Protein AF-A0A2V8HFI5-F1 (afdb_monomer_lite)

pLDDT: mean 82.13, std 11.57, range [43.06, 98.62]

Radius of gyration: 44.33 Å; chains: 1; bounding box: 86×42×110 Å

Foldseek 3Di:
DPPPDDDDDPVCVVVVVVVVVVVVVVVVVVVVVVVVVVVVVVVVVCCCPDPVVVVVVVVVVVVVVVVVVVVVVVVVVVVVVVVVVVVVVVVVVVVVLVVVVVVCVVPVPDDDDPVNDDDPPCPDPDD

Secondary structure (DSSP, 8-state):
-BTTB----HHHHHHHHHHHHHHHHHHHHHHHHHHHHHHHHHHHHHHHTSHHHHHHHHHHHHHHHHHHHHHHHHHHHHHHHHHHHHHHHHHHHHHHHHHHHHHHHH-TTPPP-TTTSPPPP---S--

Structure (mmCIF, N/CA/C/O backbone):
data_AF-A0A2V8HFI5-F1
#
_entry.id   AF-A0A2V8HFI5-F1
#
loop_
_atom_site.group_PDB
_atom_site.id
_atom_site.type_symbol
_atom_site.label_atom_id
_atom_site.label_alt_id
_atom_site.label_comp_id
_atom_site.label_asym_id
_atom_site.label_entity_id
_atom_site.label_seq_id
_atom_site.pdbx_PDB_ins_code
_atom_site.Cartn_x
_atom_site.Cartn_y
_atom_site.Cartn_z
_atom_site.occupancy
_atom_site.B_iso_or_equiv
_atom_site.auth_seq_id
_atom_site.auth_comp_id
_atom_site.auth_asym_id
_atom_site.auth_atom_id
_atom_site.pdbx_PDB_model_num
ATOM 1 N N . MET A 1 1 ? 26.578 19.403 -62.121 1.00 58.62 1 MET A N 1
ATOM 2 C CA . MET A 1 1 ? 26.794 17.997 -61.728 1.00 58.62 1 MET A CA 1
ATOM 3 C C . MET A 1 1 ? 26.357 17.159 -62.907 1.00 58.62 1 MET A C 1
ATOM 5 O O . MET A 1 1 ? 25.230 17.336 -63.351 1.00 58.62 1 MET A O 1
ATOM 9 N N . ILE A 1 2 ? 27.267 16.378 -63.474 1.00 73.44 2 ILE A N 1
ATOM 10 C CA . ILE A 1 2 ? 27.019 15.542 -64.656 1.00 73.44 2 ILE A CA 1
ATOM 11 C C . ILE A 1 2 ? 27.340 14.119 -64.208 1.00 73.44 2 I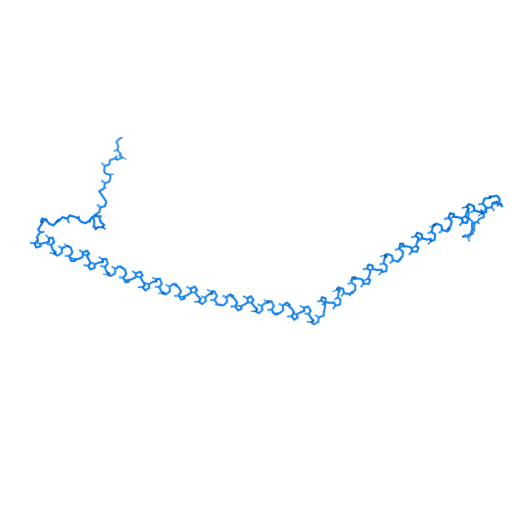LE A C 1
ATOM 13 O O . ILE A 1 2 ? 28.404 13.912 -63.630 1.00 73.44 2 ILE A O 1
ATOM 17 N N . ASP A 1 3 ? 26.396 13.190 -64.347 1.00 72.25 3 ASP A N 1
ATOM 18 C CA . ASP A 1 3 ? 26.557 11.775 -63.967 1.00 72.25 3 ASP A CA 1
ATOM 19 C C . ASP A 1 3 ? 27.108 11.538 -62.548 1.00 72.25 3 ASP A C 1
ATOM 21 O O . ASP A 1 3 ? 27.948 10.676 -62.307 1.00 72.25 3 ASP A O 1
ATOM 25 N N . GLY A 1 4 ? 26.662 12.337 -61.575 1.00 72.69 4 GLY A N 1
ATOM 26 C CA . GLY A 1 4 ? 27.116 12.205 -60.186 1.00 72.69 4 GLY A CA 1
ATOM 27 C C . GLY A 1 4 ? 28.436 12.915 -59.862 1.00 72.69 4 GLY A C 1
ATOM 28 O O . GLY A 1 4 ? 28.816 12.980 -58.695 1.00 72.69 4 GLY A O 1
ATOM 29 N N . VAL A 1 5 ? 29.111 13.504 -60.855 1.00 77.56 5 VAL A N 1
ATOM 30 C CA . VAL A 1 5 ? 30.393 14.202 -60.686 1.00 77.56 5 VAL A CA 1
ATOM 31 C C . VAL A 1 5 ? 30.178 15.714 -60.571 1.00 77.56 5 VAL A C 1
ATOM 33 O O . VAL A 1 5 ? 29.490 16.346 -61.385 1.00 77.56 5 VAL A O 1
ATOM 36 N N . VAL A 1 6 ? 30.774 16.324 -59.543 1.00 75.94 6 VAL A N 1
ATOM 37 C CA . VAL A 1 6 ? 30.776 17.781 -59.359 1.00 75.94 6 VAL A CA 1
ATOM 38 C C . VAL A 1 6 ? 31.906 18.383 -60.189 1.00 75.94 6 VAL A C 1
ATOM 40 O O . VAL A 1 6 ? 33.075 18.282 -59.833 1.00 75.94 6 VAL A O 1
ATOM 43 N N . VAL A 1 7 ? 31.540 19.014 -61.303 1.00 81.38 7 VAL A N 1
ATOM 44 C CA . VAL A 1 7 ? 32.465 19.762 -62.161 1.00 81.38 7 VAL A CA 1
ATOM 45 C C . VAL A 1 7 ? 32.508 21.213 -61.687 1.00 81.38 7 VAL A C 1
ATOM 47 O O . VAL A 1 7 ? 31.462 21.837 -61.510 1.00 81.38 7 VAL A O 1
ATOM 50 N N . THR A 1 8 ? 33.710 21.739 -61.470 1.00 80.19 8 THR A N 1
ATOM 51 C CA . THR A 1 8 ? 33.959 23.119 -61.037 1.00 80.19 8 THR A CA 1
ATOM 52 C C . THR A 1 8 ? 35.206 23.657 -61.724 1.00 80.19 8 THR A C 1
ATOM 54 O O . THR A 1 8 ? 36.107 22.891 -62.055 1.00 80.19 8 THR A O 1
ATOM 57 N N . ASP A 1 9 ? 35.275 24.974 -61.896 1.00 83.88 9 ASP A N 1
ATOM 58 C CA . ASP A 1 9 ? 36.502 25.641 -62.325 1.00 83.88 9 ASP A CA 1
ATOM 59 C C . ASP A 1 9 ? 37.563 25.616 -61.207 1.00 83.88 9 ASP A C 1
ATOM 61 O O . ASP A 1 9 ? 37.229 25.499 -60.018 1.00 83.88 9 ASP A O 1
ATOM 65 N N . PHE A 1 10 ? 38.840 25.733 -61.578 1.00 85.62 10 PHE A N 1
ATOM 66 C CA . PHE A 1 10 ? 39.981 25.576 -60.672 1.00 85.62 10 PHE A CA 1
ATOM 67 C C . PHE A 1 10 ? 39.940 26.571 -59.502 1.00 85.62 10 PHE A C 1
ATOM 69 O O . PHE A 1 10 ? 40.181 26.192 -58.355 1.00 85.62 10 PHE A O 1
ATOM 76 N N . ALA A 1 11 ? 39.536 27.819 -59.760 1.00 88.56 11 ALA A N 1
ATOM 77 C CA . ALA A 1 11 ? 39.388 28.853 -58.731 1.00 88.56 11 ALA A CA 1
ATOM 78 C C . ALA A 1 11 ? 38.355 28.484 -57.644 1.00 88.56 11 ALA A C 1
ATOM 80 O O . ALA A 1 11 ? 38.483 28.866 -56.477 1.00 88.56 11 ALA A O 1
ATOM 81 N N . CYS A 1 12 ? 37.346 27.691 -58.005 1.00 81.94 12 CYS A N 1
ATOM 82 C CA . CYS A 1 12 ? 36.252 27.294 -57.124 1.00 81.94 12 CYS A CA 1
ATOM 83 C C . CYS A 1 12 ? 36.478 25.923 -56.463 1.00 81.94 12 CYS A C 1
ATOM 85 O O . CYS A 1 12 ? 35.789 25.597 -55.495 1.00 81.94 12 CYS A O 1
ATOM 87 N N . ALA A 1 13 ? 37.477 25.149 -56.900 1.00 80.56 13 ALA A N 1
ATOM 88 C CA . ALA A 1 13 ? 37.739 23.794 -56.410 1.00 80.56 13 ALA A CA 1
ATOM 89 C C . ALA A 1 13 ? 37.926 23.718 -54.883 1.00 80.56 13 ALA A C 1
ATOM 91 O O . ALA A 1 13 ? 37.358 22.843 -54.229 1.00 80.56 13 ALA A O 1
ATOM 92 N N . ARG A 1 14 ? 38.657 24.670 -54.284 1.00 82.12 14 ARG A N 1
ATOM 93 C CA . ARG A 1 14 ? 38.867 24.720 -52.824 1.00 82.12 14 ARG A CA 1
ATOM 94 C C . ARG A 1 14 ? 37.570 24.972 -52.055 1.00 82.12 14 ARG A C 1
ATOM 96 O O . ARG A 1 14 ? 37.348 24.359 -51.013 1.00 82.12 14 ARG A O 1
ATOM 103 N N . HIS A 1 15 ? 36.720 25.858 -52.566 1.00 78.56 15 HIS A N 1
ATOM 104 C CA . HIS A 1 15 ? 35.435 26.188 -51.951 1.00 78.56 15 HIS A CA 1
ATOM 105 C C . HIS A 1 15 ? 34.464 25.008 -52.047 1.00 78.56 15 HIS A C 1
ATOM 107 O O . HIS A 1 15 ? 33.825 24.656 -51.057 1.00 78.56 15 HIS A O 1
ATOM 113 N N . VAL A 1 16 ? 34.431 24.332 -53.201 1.00 80.88 16 VAL A N 1
ATOM 114 C CA . VAL A 1 16 ? 33.649 23.105 -53.405 1.00 80.88 16 VAL A CA 1
ATOM 115 C C . VAL A 1 16 ? 34.128 21.984 -52.480 1.00 80.88 16 VAL A C 1
ATOM 117 O O . VAL A 1 16 ? 33.306 21.340 -51.832 1.00 80.88 16 VAL A O 1
ATOM 120 N N . ALA A 1 17 ? 35.441 21.787 -52.336 1.00 77.94 17 ALA A N 1
ATOM 121 C CA . ALA A 1 17 ? 35.998 20.794 -51.416 1.00 77.94 17 ALA A CA 1
ATOM 122 C C . ALA A 1 17 ? 35.664 21.101 -49.944 1.00 77.94 17 ALA A C 1
ATOM 124 O O . ALA A 1 17 ? 35.316 20.194 -49.185 1.00 77.94 17 ALA A O 1
ATOM 125 N N . ALA A 1 18 ? 35.727 22.373 -49.536 1.00 81.69 18 ALA A N 1
ATOM 126 C CA . ALA A 1 18 ? 35.349 22.797 -48.189 1.00 81.69 18 ALA A CA 1
ATOM 127 C C . ALA A 1 18 ? 33.856 22.555 -47.917 1.00 81.69 18 ALA A C 1
ATOM 129 O O . ALA A 1 18 ? 33.502 21.990 -46.881 1.00 81.69 18 ALA A O 1
ATOM 130 N N . LEU A 1 19 ? 32.990 22.909 -48.870 1.00 81.50 19 LEU A N 1
ATOM 131 C CA . LEU A 1 19 ? 31.552 22.673 -48.778 1.00 81.50 19 LEU A CA 1
ATOM 132 C C . LEU A 1 19 ? 31.236 21.171 -48.714 1.00 81.50 19 LEU A C 1
ATOM 134 O O . LEU A 1 19 ? 30.442 20.739 -47.880 1.00 81.50 19 LEU A O 1
ATOM 138 N N . LEU A 1 20 ? 31.890 20.351 -49.540 1.00 79.25 20 LEU A N 1
ATOM 139 C CA . LEU A 1 20 ? 31.729 18.897 -49.520 1.00 79.25 20 LEU A CA 1
ATOM 140 C C . LEU A 1 20 ? 32.161 18.302 -48.173 1.00 79.25 20 LEU A C 1
ATOM 142 O O . LEU A 1 20 ? 31.457 17.459 -47.623 1.00 79.25 20 LEU A O 1
ATOM 146 N N . ARG A 1 21 ? 33.276 18.774 -47.601 1.00 87.44 21 ARG A N 1
ATOM 147 C CA . ARG A 1 21 ? 33.750 18.338 -46.279 1.00 87.44 21 ARG A CA 1
ATOM 148 C C . ARG A 1 21 ? 32.719 18.615 -45.186 1.00 87.44 21 ARG A C 1
ATOM 150 O O . ARG A 1 21 ? 32.473 17.736 -44.364 1.00 87.44 21 ARG A O 1
ATOM 157 N N . VAL A 1 22 ? 32.122 19.808 -45.174 1.00 88.19 22 VAL A N 1
ATOM 158 C CA . VAL A 1 22 ? 31.076 20.163 -44.200 1.00 88.19 22 VAL A CA 1
ATOM 159 C C . VAL A 1 22 ? 29.868 19.237 -44.347 1.00 88.19 22 VAL A C 1
ATOM 161 O O . VAL A 1 22 ? 29.423 18.664 -43.354 1.00 88.19 22 VAL A O 1
ATOM 164 N N . ASN A 1 23 ? 29.401 19.010 -45.577 1.00 76.75 23 ASN A N 1
ATOM 165 C CA . ASN A 1 23 ? 28.268 18.121 -45.845 1.00 76.75 23 ASN A CA 1
ATOM 166 C C . ASN A 1 23 ? 28.543 16.667 -45.422 1.00 76.75 23 ASN A C 1
ATOM 168 O O . ASN A 1 23 ? 27.696 16.032 -44.796 1.00 76.75 23 ASN A O 1
ATOM 172 N N . LEU A 1 24 ? 29.737 16.137 -45.711 1.00 84.62 24 LEU A N 1
ATOM 173 C CA . LEU A 1 24 ? 30.124 14.781 -45.304 1.00 84.62 24 LEU A CA 1
ATOM 174 C C . LEU A 1 24 ? 30.200 14.634 -43.778 1.00 84.62 24 LEU A C 1
ATOM 176 O O . LEU A 1 24 ? 29.767 13.614 -43.243 1.00 84.62 24 LEU A O 1
ATOM 180 N N . LEU A 1 25 ? 30.704 15.650 -43.070 1.00 89.12 25 LEU A N 1
ATOM 181 C CA . LEU A 1 25 ? 30.741 15.656 -41.605 1.00 89.12 25 LEU A CA 1
ATOM 182 C C . LEU A 1 25 ? 29.334 15.703 -40.999 1.00 89.12 25 LEU A C 1
ATOM 184 O O . LEU A 1 25 ? 29.047 14.938 -40.081 1.00 89.12 25 LEU A O 1
ATOM 188 N N . GLN A 1 26 ? 28.446 16.545 -41.529 1.00 86.25 26 GLN A N 1
ATOM 189 C CA . GLN A 1 26 ? 27.054 16.618 -41.079 1.00 86.25 26 GLN A CA 1
ATOM 190 C C . GLN A 1 26 ? 26.308 15.302 -41.323 1.00 86.25 26 GLN A C 1
ATOM 192 O O . GLN A 1 26 ? 25.603 14.819 -40.437 1.00 86.25 26 GLN A O 1
ATOM 197 N N . LEU A 1 27 ? 26.512 14.672 -42.483 1.00 86.50 27 LEU A N 1
ATOM 198 C CA . LEU A 1 27 ? 25.931 13.365 -42.786 1.00 86.50 27 LEU A CA 1
ATOM 199 C C . LEU A 1 27 ? 26.453 12.277 -41.838 1.00 86.50 27 LEU A C 1
ATOM 201 O O . LEU A 1 27 ? 25.673 11.454 -41.360 1.00 86.50 27 LEU A O 1
ATOM 205 N N . ALA A 1 28 ? 27.755 12.276 -41.542 1.00 85.38 28 ALA A N 1
ATOM 206 C CA . ALA A 1 28 ? 28.347 11.344 -40.587 1.00 85.38 28 ALA A CA 1
ATOM 207 C C . ALA A 1 28 ? 27.777 11.540 -39.173 1.00 85.38 28 ALA A C 1
ATOM 209 O O . ALA A 1 28 ? 27.429 10.561 -38.519 1.00 85.38 28 ALA A O 1
ATOM 210 N N . GLN A 1 29 ? 27.613 12.787 -38.721 1.00 86.25 29 GLN A N 1
ATOM 211 C CA . GLN A 1 29 ? 26.987 13.102 -37.433 1.00 86.25 29 GLN A CA 1
ATOM 212 C C . GLN A 1 29 ? 25.526 12.644 -37.376 1.00 86.25 29 GLN A C 1
ATOM 214 O O . GLN A 1 29 ? 25.128 12.010 -36.401 1.00 86.25 29 GLN A O 1
ATOM 219 N N . ALA A 1 30 ? 24.742 12.908 -38.425 1.00 81.19 30 ALA A N 1
ATOM 220 C CA . ALA A 1 30 ? 23.347 12.480 -38.508 1.00 81.19 30 ALA A CA 1
ATOM 221 C C . ALA A 1 30 ? 23.215 10.948 -38.485 1.00 81.19 30 ALA A C 1
ATOM 223 O O . ALA A 1 30 ? 22.392 10.413 -37.742 1.00 81.19 30 ALA A O 1
ATOM 224 N N . ARG A 1 31 ? 24.068 10.237 -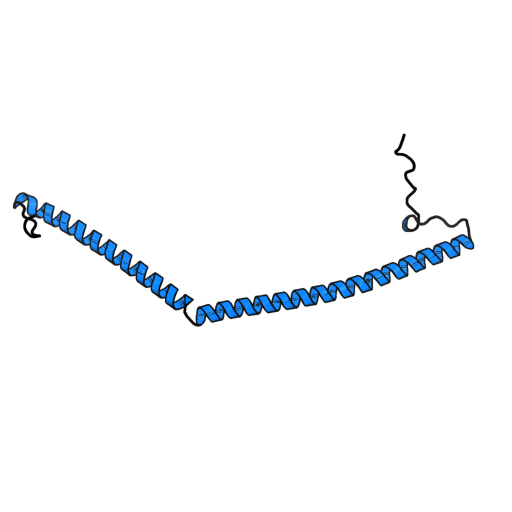39.236 1.00 79.12 31 ARG A N 1
ATOM 225 C CA . ARG A 1 31 ? 24.134 8.766 -39.224 1.00 79.12 31 ARG A CA 1
ATOM 226 C C . ARG A 1 31 ? 24.507 8.222 -37.848 1.00 79.12 31 ARG A C 1
ATOM 228 O O . ARG A 1 31 ? 23.840 7.324 -37.351 1.00 79.12 31 ARG A O 1
ATOM 235 N N . ASN A 1 32 ? 25.526 8.795 -37.211 1.00 77.62 32 ASN A N 1
ATOM 236 C CA . ASN A 1 32 ? 25.971 8.360 -35.891 1.00 77.62 32 ASN A CA 1
ATOM 237 C C . ASN A 1 32 ? 24.893 8.613 -34.816 1.00 77.62 32 ASN A C 1
ATOM 239 O O . ASN A 1 32 ? 24.648 7.779 -33.953 1.00 77.62 32 ASN A O 1
ATOM 243 N N . ALA A 1 33 ? 24.183 9.742 -34.885 1.00 73.69 33 ALA A N 1
ATOM 244 C CA . ALA A 1 33 ? 23.066 10.035 -33.987 1.00 73.69 33 ALA A CA 1
ATOM 245 C C . ALA A 1 33 ? 21.859 9.097 -34.190 1.00 73.69 33 ALA A C 1
ATOM 247 O O . ALA A 1 33 ? 21.149 8.812 -33.226 1.00 73.69 33 ALA A O 1
ATOM 248 N N . ALA A 1 34 ? 21.613 8.626 -35.417 1.00 72.56 34 ALA A N 1
ATOM 249 C CA . ALA A 1 34 ? 20.567 7.644 -35.706 1.00 72.56 34 ALA A CA 1
ATOM 250 C C . ALA A 1 34 ? 20.910 6.258 -35.128 1.00 72.56 34 ALA A C 1
ATOM 252 O O . ALA A 1 34 ? 20.088 5.696 -34.409 1.00 72.56 34 ALA A O 1
ATOM 253 N N . MET A 1 35 ? 22.143 5.779 -35.330 1.00 72.69 35 MET A N 1
ATOM 254 C CA . MET A 1 35 ? 22.629 4.501 -34.781 1.00 72.69 35 MET A CA 1
ATOM 255 C C . MET A 1 35 ? 22.516 4.447 -33.249 1.00 72.69 35 MET A C 1
ATOM 257 O O . MET A 1 35 ? 21.926 3.522 -32.700 1.00 72.69 35 MET A O 1
ATOM 261 N N . HIS A 1 36 ? 22.971 5.489 -32.543 1.00 69.62 36 HIS A N 1
ATOM 262 C CA . HIS A 1 36 ? 22.869 5.539 -31.078 1.00 69.62 36 HIS A CA 1
ATOM 263 C C . HIS A 1 36 ? 21.418 5.521 -30.558 1.00 69.62 36 HIS A C 1
ATOM 265 O O . HIS A 1 36 ? 21.163 5.093 -29.429 1.00 69.62 36 HIS A O 1
ATOM 271 N N . LYS A 1 37 ? 20.449 6.019 -31.343 1.00 69.25 37 LYS A N 1
ATOM 272 C CA . LYS A 1 37 ? 19.024 5.946 -30.980 1.00 69.25 37 LYS A CA 1
ATOM 273 C C . LYS A 1 37 ? 18.486 4.526 -31.130 1.00 69.25 37 LYS A C 1
ATOM 275 O O . LYS A 1 37 ? 17.753 4.085 -30.246 1.00 69.25 37 LYS A O 1
ATOM 280 N N . GLU A 1 38 ? 18.848 3.834 -32.207 1.00 70.25 38 GLU A N 1
ATOM 281 C CA . GLU A 1 38 ? 18.452 2.440 -32.444 1.00 70.25 38 GLU A CA 1
ATOM 282 C C . GLU A 1 38 ? 19.030 1.509 -31.371 1.00 70.25 38 GLU A C 1
ATOM 284 O O . GLU A 1 38 ? 18.270 0.791 -30.723 1.00 70.25 38 GLU A O 1
ATOM 289 N N . GLU A 1 39 ? 20.324 1.619 -31.059 1.00 76.94 39 GLU A N 1
ATOM 290 C CA . GLU A 1 39 ? 20.980 0.815 -30.013 1.00 76.94 39 GLU A CA 1
ATOM 291 C C . GLU A 1 39 ? 20.314 0.979 -28.634 1.00 76.94 39 GLU A C 1
ATOM 293 O O . GLU A 1 39 ? 20.106 0.011 -27.895 1.00 76.94 39 GLU A O 1
ATOM 298 N N . LYS A 1 40 ? 19.927 2.211 -28.274 1.00 73.75 40 LYS A N 1
ATOM 299 C CA . LYS A 1 40 ? 19.244 2.486 -27.001 1.00 73.75 40 LYS A CA 1
ATOM 300 C C . LYS A 1 40 ? 17.837 1.883 -26.961 1.00 73.75 40 LYS A C 1
ATOM 302 O O . LYS A 1 40 ? 17.408 1.412 -25.906 1.00 73.75 40 LYS A O 1
ATOM 307 N N . LEU A 1 41 ? 17.119 1.903 -28.084 1.00 76.94 41 LEU A N 1
ATOM 308 C CA . LEU A 1 41 ? 15.790 1.303 -28.195 1.00 76.94 41 LEU A CA 1
ATOM 309 C C . LEU A 1 41 ? 15.869 -0.225 -28.079 1.00 76.94 41 LEU A C 1
ATOM 311 O O . LEU A 1 41 ? 15.071 -0.828 -27.363 1.00 76.94 41 LEU A O 1
ATOM 315 N N . GLU A 1 42 ? 16.861 -0.844 -28.718 1.00 82.50 42 GLU A N 1
ATOM 316 C CA . GLU A 1 42 ? 17.096 -2.286 -28.630 1.00 82.50 42 GLU A CA 1
ATOM 317 C C . GLU A 1 42 ? 17.422 -2.738 -27.205 1.00 82.50 42 GLU A C 1
ATOM 319 O O . GLU A 1 42 ? 16.906 -3.762 -26.748 1.00 82.50 42 GLU A O 1
ATOM 324 N N . LEU A 1 43 ? 18.233 -1.967 -26.471 1.00 81.00 43 LEU A N 1
ATOM 325 C CA . LEU A 1 43 ? 18.546 -2.255 -25.070 1.00 81.00 43 LEU A CA 1
ATOM 326 C C . LEU A 1 43 ? 17.287 -2.224 -24.192 1.00 81.00 43 LEU A C 1
ATOM 328 O O . LEU A 1 43 ? 17.070 -3.136 -23.391 1.00 81.00 43 LEU A O 1
ATOM 332 N N . LEU A 1 44 ? 16.437 -1.207 -24.367 1.00 75.25 44 LEU A N 1
ATOM 333 C CA . LEU A 1 44 ? 15.159 -1.112 -23.658 1.00 75.25 44 LEU A CA 1
ATOM 334 C C . LEU A 1 44 ? 14.236 -2.275 -24.019 1.00 75.25 44 LEU A C 1
ATOM 336 O O . LEU A 1 44 ? 13.659 -2.891 -23.127 1.00 75.25 44 LEU A O 1
ATOM 340 N N . HIS A 1 45 ? 14.128 -2.614 -25.302 1.00 76.44 45 HIS A N 1
ATOM 341 C CA . HIS A 1 45 ? 13.294 -3.722 -25.754 1.00 76.44 45 HIS A CA 1
ATOM 342 C C . HIS A 1 45 ? 13.760 -5.063 -25.171 1.00 76.44 45 HIS A C 1
ATOM 344 O O . HIS A 1 45 ? 12.937 -5.853 -24.706 1.00 76.44 45 HIS A O 1
ATOM 350 N N . ARG A 1 46 ? 15.079 -5.294 -25.114 1.00 82.75 46 ARG A N 1
ATOM 351 C CA . ARG A 1 46 ? 15.676 -6.488 -24.500 1.00 82.75 46 ARG A CA 1
ATOM 352 C C . ARG A 1 46 ? 15.400 -6.564 -23.000 1.00 82.75 46 ARG A C 1
ATOM 354 O O . ARG A 1 46 ? 15.103 -7.645 -22.506 1.00 82.75 46 ARG A O 1
ATOM 361 N N . TYR A 1 47 ? 15.484 -5.442 -22.288 1.00 78.69 47 TYR A N 1
ATOM 362 C CA . TYR A 1 47 ? 15.174 -5.391 -20.859 1.00 78.69 47 TYR A CA 1
ATOM 363 C C . TYR A 1 47 ? 13.681 -5.622 -20.592 1.00 78.69 47 TYR A C 1
ATOM 365 O O . TYR A 1 47 ? 13.342 -6.480 -19.784 1.00 78.69 47 TYR A O 1
ATOM 373 N N . LEU A 1 48 ? 12.791 -4.923 -21.308 1.00 73.38 48 LEU A N 1
ATOM 374 C CA . LEU A 1 48 ? 11.335 -5.050 -21.153 1.00 73.38 48 LEU A CA 1
ATOM 375 C C . LEU A 1 48 ? 10.818 -6.448 -21.518 1.00 73.38 48 LEU A C 1
ATOM 377 O O . LEU A 1 48 ? 9.885 -6.939 -20.893 1.00 73.38 48 LEU A O 1
ATOM 381 N N . SER A 1 49 ? 11.447 -7.099 -22.497 1.00 77.94 49 SER A N 1
ATOM 382 C CA . SER A 1 49 ? 11.148 -8.489 -22.877 1.00 77.94 49 SER A CA 1
ATOM 383 C C . SER A 1 49 ? 11.922 -9.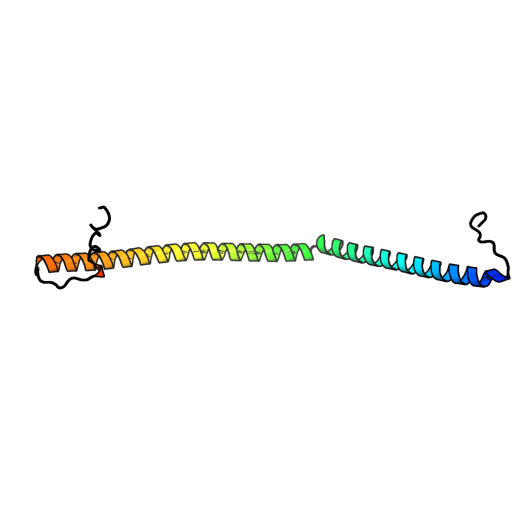515 -22.040 1.00 77.94 49 SER A C 1
ATOM 385 O O . SER A 1 49 ? 11.786 -10.723 -22.238 1.00 77.94 49 SER A O 1
ATOM 387 N N . GLY A 1 50 ? 12.784 -9.043 -21.141 1.00 83.69 50 GLY A N 1
ATOM 388 C CA . GLY A 1 50 ? 13.695 -9.854 -20.355 1.00 83.69 50 GLY A CA 1
ATOM 389 C C . GLY A 1 50 ? 13.068 -10.386 -19.071 1.00 83.69 50 GLY A C 1
ATOM 390 O O . GLY A 1 50 ? 12.095 -9.856 -18.532 1.00 83.69 50 GLY A O 1
ATOM 391 N N . VAL A 1 51 ? 13.687 -11.438 -18.536 1.00 88.62 51 VAL A N 1
ATOM 392 C CA . VAL A 1 51 ? 13.262 -12.077 -17.283 1.00 88.62 51 VAL A CA 1
ATOM 393 C C . VAL A 1 51 ? 13.364 -11.118 -16.091 1.00 88.62 51 VAL A C 1
ATOM 395 O O . VAL A 1 51 ? 12.500 -11.156 -15.222 1.00 88.62 51 VAL A O 1
ATOM 398 N N . GLU A 1 52 ? 14.367 -10.233 -16.071 1.00 77.69 52 GLU A N 1
ATOM 399 C CA . GLU A 1 52 ? 14.583 -9.284 -14.969 1.00 77.69 52 GLU A CA 1
ATOM 400 C C . GLU A 1 52 ? 13.408 -8.309 -14.804 1.00 77.69 52 GLU A C 1
ATOM 402 O O . GLU A 1 52 ? 12.919 -8.111 -13.692 1.00 77.69 52 GLU A O 1
ATOM 407 N N . PHE A 1 53 ? 12.919 -7.721 -15.903 1.00 79.00 53 PHE A N 1
ATOM 408 C CA . PHE A 1 53 ? 11.781 -6.806 -15.847 1.00 79.00 53 PHE A CA 1
ATOM 409 C C . PHE A 1 53 ? 10.526 -7.514 -15.334 1.00 79.00 53 PHE A C 1
ATOM 411 O O . PHE A 1 53 ? 9.868 -7.010 -14.424 1.00 79.00 53 PHE A O 1
ATOM 418 N N . ARG A 1 54 ? 10.236 -8.713 -15.854 1.00 80.38 54 ARG A N 1
ATOM 419 C CA . ARG A 1 54 ? 9.106 -9.528 -15.395 1.00 80.38 54 ARG A CA 1
ATOM 420 C C . ARG A 1 54 ? 9.199 -9.844 -13.901 1.00 80.38 54 ARG A C 1
ATOM 422 O O . ARG A 1 54 ? 8.234 -9.600 -13.191 1.00 80.38 54 ARG A O 1
ATOM 429 N N . GLN A 1 55 ? 10.356 -10.297 -13.416 1.00 81.06 55 GLN A N 1
ATOM 430 C CA . GLN A 1 55 ? 10.560 -10.606 -11.995 1.00 81.06 55 GLN A CA 1
ATOM 431 C C . GLN A 1 55 ? 10.347 -9.385 -11.096 1.00 81.06 55 GLN A C 1
ATOM 433 O O . GLN A 1 55 ? 9.753 -9.496 -10.026 1.00 81.06 55 GLN A O 1
ATOM 438 N N . ARG A 1 56 ? 10.802 -8.201 -11.527 1.00 73.19 56 ARG A N 1
ATOM 439 C CA . ARG A 1 56 ? 10.549 -6.955 -10.792 1.00 73.19 56 ARG A CA 1
ATOM 440 C C . ARG A 1 56 ? 9.060 -6.625 -10.730 1.00 73.19 56 ARG A C 1
ATOM 442 O O . ARG A 1 56 ? 8.587 -6.211 -9.679 1.00 73.19 56 ARG A O 1
ATOM 449 N N . VAL A 1 57 ? 8.328 -6.805 -11.829 1.00 74.94 57 VAL A N 1
ATOM 450 C CA . VAL A 1 57 ? 6.873 -6.585 -11.860 1.00 74.94 57 VAL A CA 1
ATOM 451 C C . VAL A 1 57 ? 6.149 -7.598 -10.972 1.00 74.94 57 VAL A C 1
ATOM 453 O O . VAL A 1 57 ? 5.297 -7.196 -10.187 1.00 74.94 57 VAL A O 1
ATOM 456 N N . GLU A 1 58 ? 6.513 -8.878 -11.041 1.00 77.19 58 GLU A N 1
ATOM 457 C CA . GLU A 1 58 ? 5.947 -9.945 -10.204 1.00 77.19 58 GLU A CA 1
ATOM 458 C C . GLU A 1 58 ? 6.156 -9.653 -8.713 1.00 77.19 58 GLU A C 1
ATOM 460 O O . GLU A 1 58 ? 5.187 -9.618 -7.962 1.00 77.19 58 GLU A O 1
ATOM 465 N N . ALA A 1 59 ? 7.378 -9.301 -8.300 1.00 74.12 59 ALA A N 1
ATOM 466 C CA . ALA A 1 59 ? 7.670 -8.943 -6.911 1.00 74.12 59 ALA A CA 1
ATOM 467 C C . ALA A 1 59 ? 6.832 -7.750 -6.414 1.00 74.12 59 ALA A C 1
ATOM 469 O O . ALA A 1 59 ? 6.395 -7.719 -5.262 1.00 74.12 59 ALA A O 1
ATOM 470 N N . VAL A 1 60 ? 6.588 -6.765 -7.285 1.00 71.44 60 VAL A N 1
ATOM 471 C CA . VAL A 1 60 ? 5.720 -5.626 -6.968 1.00 71.44 60 VAL A CA 1
ATOM 472 C C . VAL A 1 60 ? 4.269 -6.086 -6.811 1.00 71.44 60 VAL A C 1
ATOM 474 O O . VAL A 1 60 ? 3.633 -5.738 -5.818 1.00 71.44 60 VAL A O 1
ATOM 477 N N . VAL A 1 61 ? 3.744 -6.882 -7.745 1.00 74.69 61 VAL A N 1
ATOM 478 C CA . VAL A 1 61 ? 2.368 -7.411 -7.686 1.00 74.69 61 VAL A CA 1
ATOM 479 C C . VAL A 1 61 ? 2.148 -8.258 -6.432 1.00 74.69 61 VAL A C 1
ATOM 481 O O . VAL A 1 61 ? 1.123 -8.096 -5.762 1.00 74.69 61 VAL A O 1
ATOM 484 N N . ASP A 1 62 ? 3.113 -9.097 -6.068 1.00 79.81 62 ASP A N 1
ATOM 485 C CA . ASP A 1 62 ? 3.055 -9.927 -4.865 1.00 79.81 62 ASP A CA 1
ATOM 486 C C . ASP A 1 62 ? 3.006 -9.064 -3.600 1.00 79.81 62 ASP A C 1
ATOM 488 O O . ASP A 1 62 ? 2.133 -9.258 -2.749 1.00 79.81 62 ASP A O 1
ATOM 492 N N . ALA A 1 63 ? 3.867 -8.044 -3.508 1.00 73.75 63 ALA A N 1
ATOM 493 C CA . ALA A 1 63 ? 3.855 -7.100 -2.394 1.00 73.75 63 ALA A CA 1
ATOM 494 C C . ALA A 1 63 ? 2.516 -6.350 -2.290 1.00 73.75 63 ALA A C 1
ATOM 496 O O . ALA A 1 63 ? 1.955 -6.231 -1.200 1.00 73.75 63 ALA A O 1
ATOM 497 N N . PHE A 1 64 ? 1.958 -5.881 -3.412 1.00 73.81 64 PHE A N 1
ATOM 498 C CA . PHE A 1 64 ? 0.641 -5.230 -3.430 1.00 73.81 64 PHE A CA 1
ATOM 499 C C . PHE A 1 64 ? -0.486 -6.167 -2.992 1.00 73.81 64 PHE A C 1
ATOM 501 O O . PHE A 1 64 ? -1.393 -5.743 -2.272 1.00 73.81 64 PHE A O 1
ATOM 508 N N . THR A 1 65 ? -0.430 -7.430 -3.406 1.00 81.12 65 THR A N 1
ATOM 509 C CA . THR A 1 65 ? -1.432 -8.438 -3.049 1.00 81.12 65 THR A CA 1
ATOM 510 C C . THR A 1 65 ? -1.381 -8.756 -1.557 1.00 81.12 65 THR A C 1
ATOM 512 O O . THR A 1 65 ? -2.429 -8.779 -0.908 1.00 81.12 65 THR A O 1
ATOM 515 N N . ALA A 1 66 ? -0.180 -8.915 -0.993 1.00 87.06 66 ALA A N 1
ATOM 516 C CA . ALA A 1 66 ? 0.018 -9.102 0.443 1.00 87.06 66 ALA A CA 1
ATOM 517 C C . ALA A 1 66 ? -0.512 -7.902 1.245 1.00 87.06 66 ALA A C 1
ATOM 519 O O . ALA A 1 66 ? -1.361 -8.073 2.116 1.00 87.06 66 ALA A O 1
ATOM 520 N N . MET A 1 67 ? -0.130 -6.675 0.870 1.00 90.00 67 MET A N 1
ATOM 521 C CA . MET A 1 67 ? -0.613 -5.458 1.539 1.00 90.00 67 MET A CA 1
ATOM 522 C C . MET A 1 67 ? -2.142 -5.324 1.488 1.00 90.00 67 MET A C 1
ATOM 524 O O . MET A 1 67 ? -2.765 -4.889 2.456 1.00 90.00 67 MET A O 1
ATOM 528 N N . ARG A 1 68 ? -2.774 -5.697 0.366 1.00 81.56 68 ARG A N 1
ATOM 529 C CA . ARG A 1 68 ? -4.239 -5.694 0.252 1.00 81.56 68 ARG A CA 1
ATOM 530 C C . ARG A 1 68 ? -4.872 -6.713 1.196 1.00 81.56 68 ARG A C 1
ATOM 532 O O . ARG A 1 68 ? -5.877 -6.393 1.828 1.00 81.56 68 ARG A O 1
ATOM 539 N N . HIS A 1 69 ? -4.302 -7.913 1.270 1.00 95.12 69 HIS A N 1
ATOM 540 C CA . HIS A 1 69 ? -4.787 -8.967 2.152 1.00 95.12 69 HIS A CA 1
ATOM 541 C C . HIS A 1 69 ? -4.733 -8.535 3.619 1.00 95.12 69 HIS A C 1
ATOM 543 O O . HIS A 1 69 ? -5.738 -8.662 4.322 1.00 95.12 69 HIS A O 1
ATOM 549 N N . ASP A 1 70 ? -3.600 -7.982 4.049 1.00 95.31 70 ASP A N 1
ATOM 550 C CA . ASP A 1 70 ? -3.400 -7.512 5.419 1.00 95.31 70 ASP A CA 1
ATOM 551 C C . ASP A 1 70 ? -4.409 -6.413 5.769 1.00 95.31 70 ASP A C 1
ATOM 553 O O . ASP A 1 70 ? -5.114 -6.521 6.773 1.00 95.31 70 ASP A O 1
ATOM 557 N N . LEU A 1 71 ? -4.592 -5.428 4.881 1.00 94.69 71 LEU A N 1
ATOM 558 C CA . LEU A 1 71 ? -5.554 -4.342 5.077 1.00 94.69 71 LEU A CA 1
ATOM 559 C C . LEU A 1 71 ? -7.001 -4.850 5.220 1.00 94.69 71 LEU A C 1
ATOM 561 O O . LEU A 1 71 ? -7.755 -4.377 6.073 1.00 94.69 71 LEU A O 1
ATOM 565 N N . ASP A 1 72 ? -7.409 -5.826 4.406 1.00 97.38 72 ASP A N 1
ATOM 566 C CA . ASP A 1 72 ? -8.742 -6.428 4.514 1.00 97.38 72 ASP A CA 1
ATOM 567 C C . ASP A 1 72 ? -8.906 -7.224 5.818 1.00 97.38 72 ASP A C 1
ATOM 569 O O . ASP A 1 72 ? -9.996 -7.267 6.403 1.00 97.38 72 ASP A O 1
ATOM 573 N N . GLN A 1 73 ? -7.837 -7.869 6.284 1.00 98.25 73 GLN A N 1
ATOM 574 C CA . GLN A 1 73 ? -7.830 -8.612 7.538 1.00 98.25 73 GLN A CA 1
ATOM 575 C C . GLN A 1 73 ? -7.942 -7.667 8.743 1.00 98.25 73 GLN A C 1
ATOM 577 O O . GLN A 1 73 ? -8.787 -7.888 9.620 1.00 98.25 73 GLN A O 1
ATOM 582 N N . GLU A 1 74 ? -7.164 -6.583 8.738 1.00 98.06 74 GLU A N 1
ATOM 583 C CA . GLU A 1 74 ? -7.216 -5.504 9.725 1.00 98.06 74 GLU A CA 1
ATOM 584 C C . GLU A 1 74 ? -8.605 -4.872 9.781 1.00 98.06 74 GLU A C 1
ATOM 586 O O . GLU A 1 74 ? -9.178 -4.754 10.866 1.00 98.06 74 GLU A O 1
ATOM 591 N N . ARG A 1 75 ? -9.202 -4.549 8.625 1.00 98.25 75 ARG A N 1
ATOM 592 C CA . ARG A 1 75 ? -10.550 -3.965 8.560 1.00 98.25 75 ARG A CA 1
ATOM 593 C C . ARG A 1 75 ? -11.580 -4.854 9.252 1.00 98.25 75 ARG A C 1
ATOM 595 O O . ARG A 1 75 ? -12.320 -4.388 10.117 1.00 98.25 75 ARG A O 1
ATOM 602 N N . ARG A 1 76 ? -11.596 -6.153 8.935 1.00 98.19 76 ARG A N 1
ATOM 603 C CA . ARG A 1 76 ? -12.519 -7.117 9.565 1.00 98.19 76 ARG A CA 1
ATOM 604 C C . ARG A 1 76 ? -12.277 -7.235 11.071 1.00 98.19 76 ARG A C 1
ATOM 606 O O . ARG A 1 76 ? -13.227 -7.394 11.837 1.00 98.19 76 ARG A O 1
ATOM 613 N N . ALA A 1 77 ? -11.021 -7.201 11.517 1.00 98.25 77 ALA A N 1
ATOM 614 C CA . ALA A 1 77 ? -10.693 -7.241 12.939 1.00 98.25 77 ALA A CA 1
ATOM 615 C C . ALA A 1 77 ? -11.179 -5.980 13.670 1.00 98.25 77 ALA A C 1
ATOM 617 O O . ALA A 1 77 ? -11.815 -6.097 14.723 1.00 98.25 77 ALA A O 1
ATOM 618 N N . ALA A 1 78 ? -10.954 -4.807 13.079 1.00 98.25 78 ALA A N 1
ATOM 619 C CA . ALA A 1 78 ? -11.395 -3.523 13.603 1.00 98.25 78 ALA A CA 1
ATOM 620 C C . ALA A 1 78 ? -12.925 -3.443 13.695 1.00 98.25 78 ALA A C 1
ATOM 622 O O . ALA A 1 78 ? -13.446 -3.082 14.747 1.00 98.25 78 ALA A O 1
ATOM 623 N N . GLU A 1 79 ? -13.655 -3.863 12.657 1.00 98.50 79 GLU A N 1
ATOM 624 C CA . GLU A 1 79 ? -15.126 -3.912 12.662 1.00 98.50 79 GLU A CA 1
ATOM 625 C C . GLU A 1 79 ? -15.664 -4.804 13.794 1.00 98.50 79 GLU A C 1
ATOM 627 O O . GLU A 1 79 ? -16.562 -4.401 14.537 1.00 98.50 79 GLU A O 1
ATOM 632 N N . ARG A 1 80 ? -15.080 -5.995 13.998 1.00 98.31 80 ARG A N 1
ATOM 633 C CA . ARG A 1 80 ? -15.463 -6.885 15.112 1.00 98.31 80 ARG A CA 1
ATOM 634 C C . ARG A 1 80 ? -15.209 -6.242 16.473 1.00 98.31 80 ARG A C 1
ATOM 636 O O . ARG A 1 80 ? -16.049 -6.338 17.370 1.00 98.31 80 ARG A O 1
ATOM 643 N N . GLN A 1 81 ? -14.050 -5.612 16.647 1.00 98.38 81 GLN A N 1
ATOM 644 C CA . GLN A 1 81 ? -13.689 -4.943 17.895 1.00 98.38 81 GLN A CA 1
ATOM 645 C C . GLN A 1 81 ? -14.599 -3.745 18.169 1.00 98.38 81 GLN A C 1
ATOM 647 O O . GLN A 1 81 ? -15.044 -3.561 19.303 1.00 98.38 81 GLN A O 1
ATOM 652 N N . TRP A 1 82 ? -14.901 -2.966 17.133 1.00 98.62 82 TRP A N 1
ATOM 653 C CA . TRP A 1 82 ? -15.817 -1.840 17.197 1.00 98.62 82 TRP A CA 1
ATOM 654 C C . TRP A 1 82 ? -17.215 -2.301 17.614 1.00 98.62 82 TRP A C 1
ATOM 656 O O . TRP A 1 82 ? -17.731 -1.819 18.618 1.00 98.62 82 TRP A O 1
ATOM 666 N N . ALA A 1 83 ? -17.774 -3.320 16.951 1.00 98.38 83 ALA A N 1
ATOM 667 C CA . ALA A 1 83 ? -19.096 -3.858 17.278 1.00 98.38 83 ALA A CA 1
ATOM 668 C C . ALA A 1 83 ? -19.171 -4.406 18.714 1.00 98.38 83 ALA A C 1
ATOM 670 O O . ALA A 1 83 ? -20.165 -4.206 19.412 1.00 98.38 83 ALA A O 1
ATOM 671 N N . ARG A 1 84 ? -18.112 -5.076 19.187 1.00 98.44 84 ARG A N 1
ATOM 672 C CA . ARG A 1 84 ? -18.027 -5.541 20.579 1.00 98.44 84 ARG A CA 1
ATOM 673 C C . ARG A 1 84 ? -18.052 -4.371 21.563 1.00 98.44 84 ARG A C 1
ATOM 675 O O . ARG A 1 84 ? -18.778 -4.441 22.549 1.00 98.44 84 ARG A O 1
ATOM 682 N N . ARG A 1 85 ? -17.263 -3.323 21.311 1.00 98.44 85 ARG A N 1
ATOM 683 C CA . ARG A 1 85 ? -17.188 -2.139 22.181 1.00 98.44 85 ARG A CA 1
ATOM 684 C C . ARG A 1 85 ? -18.489 -1.343 22.175 1.00 98.44 85 ARG A C 1
ATOM 686 O O . ARG A 1 85 ? -18.934 -0.956 23.246 1.00 98.44 85 ARG A O 1
ATOM 693 N N . ALA A 1 86 ? -19.123 -1.177 21.016 1.00 98.44 86 ALA A N 1
ATOM 694 C CA . ALA A 1 86 ? -20.428 -0.530 20.900 1.00 98.44 86 ALA A CA 1
ATOM 695 C C . ALA A 1 86 ? -21.468 -1.231 21.787 1.00 98.44 86 ALA A C 1
ATOM 697 O O . ALA A 1 86 ? -22.029 -0.606 22.676 1.00 98.44 86 ALA A O 1
ATOM 698 N N . ARG A 1 87 ? -21.599 -2.562 21.676 1.00 98.25 87 ARG A N 1
ATOM 699 C CA . ARG A 1 87 ? -22.518 -3.337 22.533 1.00 98.25 87 ARG A CA 1
ATOM 700 C C . ARG A 1 87 ? -22.221 -3.205 24.027 1.00 98.25 87 ARG A C 1
ATOM 702 O O . ARG A 1 87 ? -23.142 -3.217 24.833 1.00 98.25 87 ARG A O 1
ATOM 709 N N . GLN A 1 88 ? -20.944 -3.134 24.408 1.00 98.12 88 GLN A N 1
ATOM 710 C CA . GLN A 1 88 ? -20.558 -2.933 25.808 1.00 98.12 88 GLN A CA 1
ATOM 711 C C . GLN A 1 88 ? -20.984 -1.554 26.312 1.00 98.12 88 GLN A C 1
ATOM 713 O O . GLN A 1 88 ? -21.514 -1.457 27.415 1.00 98.12 88 GLN A O 1
ATOM 718 N N . ILE A 1 89 ? -20.773 -0.514 25.505 1.00 97.31 89 ILE A N 1
ATOM 719 C CA . ILE A 1 89 ? -21.205 0.849 25.820 1.00 97.31 89 ILE A CA 1
ATOM 720 C C . ILE A 1 89 ? -22.728 0.886 25.951 1.00 97.31 89 ILE A C 1
ATOM 722 O O . ILE A 1 89 ? -23.222 1.330 26.981 1.00 97.31 89 ILE A O 1
ATOM 726 N N . ASP A 1 90 ? -23.462 0.335 24.984 1.00 97.00 90 ASP A N 1
ATOM 727 C CA . ASP A 1 90 ? -24.928 0.305 25.002 1.00 97.00 90 ASP A CA 1
ATOM 728 C C . ASP A 1 90 ? -25.472 -0.412 26.245 1.00 97.00 90 ASP A C 1
ATOM 730 O 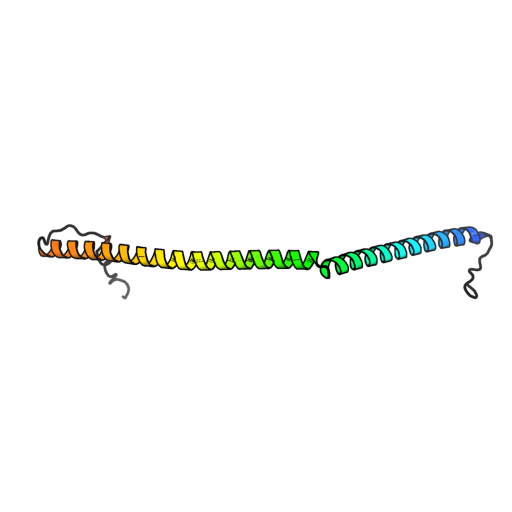O . ASP A 1 90 ? -26.388 0.081 26.901 1.00 97.00 90 ASP A O 1
ATOM 734 N N . ALA A 1 91 ? -24.879 -1.552 26.615 1.00 96.88 91 ALA A N 1
ATOM 735 C CA . ALA A 1 91 ? -25.273 -2.293 27.808 1.00 96.88 91 ALA A CA 1
ATOM 736 C C . ALA A 1 91 ? -25.036 -1.491 29.096 1.00 96.88 91 ALA A C 1
ATOM 738 O O . ALA A 1 91 ? -25.875 -1.510 29.996 1.00 96.88 91 ALA A O 1
ATOM 739 N N . VAL A 1 92 ? -23.906 -0.787 29.209 1.00 96.50 92 VAL A N 1
ATOM 740 C CA . VAL A 1 92 ? -23.625 0.069 30.372 1.00 96.50 92 VAL A CA 1
ATOM 741 C C . VAL A 1 92 ? -24.593 1.248 30.414 1.00 96.50 92 VAL A C 1
ATOM 743 O O . VAL A 1 92 ? -25.170 1.503 31.467 1.00 96.50 92 VAL A O 1
ATOM 746 N N . THR A 1 93 ? -24.826 1.916 29.283 1.00 93.50 93 THR A N 1
ATOM 747 C CA . THR A 1 93 ? -25.788 3.021 29.178 1.00 93.50 93 THR A CA 1
ATOM 748 C C . THR A 1 93 ? -27.177 2.578 29.623 1.00 93.50 93 THR A C 1
ATOM 750 O O . THR A 1 93 ? -27.761 3.213 30.495 1.00 93.50 93 THR A O 1
ATOM 753 N N . LEU A 1 94 ? -27.669 1.445 29.109 1.00 93.88 94 LEU A N 1
ATOM 754 C CA . LEU A 1 94 ? -28.979 0.909 29.478 1.00 93.88 94 LEU A CA 1
ATOM 755 C C . LEU A 1 94 ? -29.074 0.596 30.977 1.00 93.88 94 LEU A C 1
ATOM 757 O O . LEU A 1 94 ? -30.080 0.922 31.601 1.00 93.88 94 LEU A O 1
ATOM 761 N N . ASN A 1 95 ? -28.033 -0.003 31.563 1.00 93.88 95 ASN A N 1
ATOM 762 C CA . ASN A 1 95 ? -28.005 -0.287 32.999 1.00 93.88 95 ASN A CA 1
ATOM 763 C C . ASN A 1 95 ? -28.049 0.999 33.833 1.00 93.88 95 ASN A C 1
ATOM 765 O O . ASN A 1 95 ? -28.816 1.072 34.787 1.00 93.88 95 ASN A O 1
ATOM 769 N N . VAL A 1 96 ? -27.267 2.022 33.470 1.00 91.75 96 VAL A N 1
ATOM 770 C CA . VAL A 1 96 ? -27.264 3.311 34.181 1.00 91.75 96 VAL A CA 1
ATOM 771 C C . VAL A 1 96 ? -28.627 3.997 34.070 1.00 91.75 96 VAL A C 1
ATOM 773 O O . VAL A 1 96 ? -29.148 4.465 35.080 1.00 91.75 96 VAL A O 1
ATOM 776 N N . SER A 1 97 ? -29.237 4.013 32.880 1.00 90.69 97 SER A N 1
ATOM 777 C CA . SER A 1 97 ? -30.588 4.549 32.678 1.00 90.69 97 SER A CA 1
ATOM 778 C C . SER A 1 97 ? -31.639 3.800 33.500 1.00 90.69 97 SER A C 1
ATOM 780 O O . SER A 1 97 ? -32.463 4.436 34.151 1.00 90.69 97 SER A O 1
ATOM 782 N N . GLY A 1 98 ? -31.594 2.463 33.503 1.00 90.31 98 GLY A N 1
ATOM 783 C CA . GLY A 1 98 ? -32.507 1.621 34.279 1.00 90.31 98 GLY A CA 1
ATOM 784 C C . GLY A 1 98 ? -32.379 1.869 35.780 1.00 90.31 98 GLY A C 1
ATOM 785 O O . GLY A 1 98 ? -33.369 2.188 36.428 1.00 90.31 98 GLY A O 1
ATOM 786 N N . MET A 1 99 ? -31.151 1.846 36.310 1.00 90.25 99 MET A N 1
ATOM 787 C CA . MET A 1 99 ? -30.878 2.165 37.716 1.00 90.25 99 MET A CA 1
ATOM 788 C C . MET A 1 99 ? -31.389 3.554 38.103 1.00 90.25 99 MET A C 1
ATOM 790 O O . MET A 1 99 ? -31.933 3.731 39.191 1.00 90.25 99 MET A O 1
ATOM 794 N N . TYR A 1 100 ? -31.203 4.548 37.232 1.00 90.12 100 TYR A N 1
ATOM 795 C CA . TYR A 1 100 ? -31.680 5.900 37.49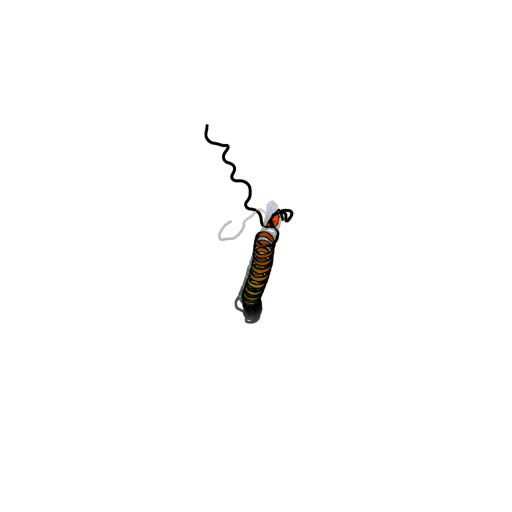2 1.00 90.12 100 TYR A CA 1
ATOM 796 C C . TYR A 1 100 ? -33.217 5.963 37.528 1.00 90.12 100 TYR A C 1
ATOM 798 O O . TYR A 1 100 ? -33.776 6.578 38.434 1.00 90.12 100 TYR A O 1
ATOM 806 N N . GLY A 1 101 ? -33.901 5.263 36.616 1.00 88.56 101 GLY A N 1
ATOM 807 C CA . GLY A 1 101 ? -35.361 5.120 36.632 1.00 88.56 101 GLY A CA 1
ATOM 808 C C . GLY A 1 101 ? -35.886 4.392 37.875 1.00 88.56 101 GLY A C 1
ATOM 809 O O . GLY A 1 101 ? -36.833 4.866 38.504 1.00 88.56 101 GLY A O 1
ATOM 810 N N . ASP A 1 102 ? -35.240 3.294 38.279 1.00 90.94 102 ASP A N 1
ATOM 811 C CA . ASP A 1 102 ? -35.578 2.547 39.499 1.00 90.94 102 ASP A CA 1
ATOM 812 C C . ASP A 1 102 ? -35.463 3.443 40.742 1.00 90.94 102 ASP A C 1
ATOM 814 O O . ASP A 1 102 ? -36.360 3.487 41.589 1.00 90.94 102 ASP A O 1
ATOM 818 N N . LEU A 1 103 ? -34.372 4.212 40.833 1.00 89.88 103 LEU A N 1
ATOM 819 C CA . LEU A 1 103 ? -34.154 5.169 41.913 1.00 89.88 103 LEU A CA 1
ATOM 820 C C . LEU A 1 103 ? -35.180 6.308 41.883 1.00 89.88 103 LEU A C 1
ATOM 822 O O . LEU A 1 103 ? -35.652 6.693 42.948 1.00 89.88 103 LEU A O 1
ATOM 826 N N . GLN A 1 104 ? -35.569 6.817 40.711 1.00 86.06 104 GLN A N 1
ATOM 827 C CA . GLN A 1 104 ? -36.599 7.857 40.578 1.00 86.06 104 GLN A CA 1
ATOM 828 C C . GLN A 1 104 ? -37.986 7.365 41.013 1.00 86.06 104 GLN A C 1
ATOM 830 O O . GLN A 1 104 ? -38.746 8.126 41.613 1.00 86.06 104 GLN A O 1
ATOM 835 N N . GLY A 1 105 ? -38.296 6.085 40.787 1.00 87.25 105 GLY A N 1
ATOM 836 C CA . GLY A 1 105 ? -39.507 5.449 41.311 1.00 87.25 105 GLY A CA 1
ATOM 837 C C . GLY A 1 105 ? -39.532 5.364 42.843 1.00 87.25 105 GLY A C 1
ATOM 838 O O . GLY A 1 105 ? -40.592 5.521 43.447 1.00 87.25 105 GLY A O 1
ATOM 839 N N . LEU A 1 106 ? -38.372 5.151 43.477 1.00 88.50 106 LEU A N 1
ATOM 840 C CA . LEU A 1 106 ? -38.230 5.098 44.940 1.00 88.50 106 LEU A CA 1
ATOM 841 C C . LEU A 1 106 ? -38.090 6.488 45.585 1.00 88.50 106 LEU A C 1
ATOM 843 O O . LEU A 1 106 ? -38.562 6.704 46.701 1.00 88.50 106 LEU A O 1
ATOM 847 N N . LEU A 1 107 ? -37.434 7.424 44.898 1.00 87.88 107 LEU A N 1
ATOM 848 C CA . LEU A 1 107 ? -37.135 8.776 45.357 1.00 87.88 107 LEU A CA 1
ATOM 849 C C . LEU A 1 107 ? -37.417 9.790 44.228 1.00 87.88 107 LEU A C 1
ATOM 851 O O . LEU A 1 107 ? -36.521 10.118 43.450 1.00 87.88 107 LEU A O 1
ATOM 855 N N . PRO A 1 108 ? -38.633 10.365 44.169 1.00 76.62 108 PRO A N 1
ATOM 856 C CA . PRO A 1 108 ? -39.048 11.248 43.071 1.00 76.62 108 PRO A CA 1
ATOM 857 C C . PRO A 1 108 ? -38.232 12.543 42.934 1.00 76.62 108 PRO A C 1
ATOM 859 O O . PRO A 1 108 ? -38.292 13.201 41.902 1.00 76.62 108 PRO A O 1
ATOM 862 N N . ALA A 1 109 ? -37.486 12.929 43.974 1.00 81.81 109 ALA A N 1
ATOM 863 C CA . ALA A 1 109 ? -36.725 14.178 44.048 1.00 81.81 109 ALA A CA 1
ATOM 864 C C . ALA A 1 109 ? -35.255 14.046 43.592 1.00 81.81 109 ALA A C 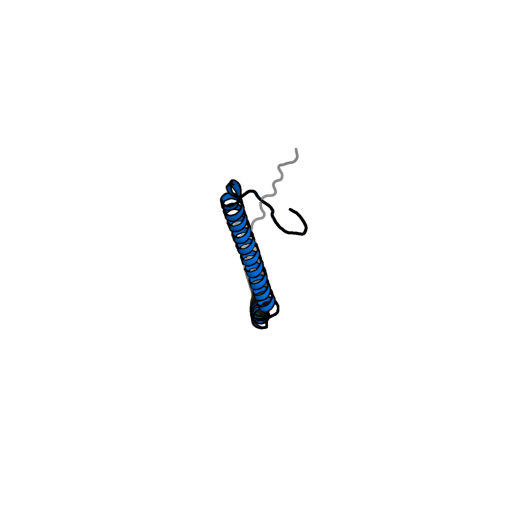1
ATOM 866 O O . ALA A 1 109 ? -34.413 14.855 43.987 1.00 81.81 109 ALA A O 1
ATOM 867 N N . LEU A 1 110 ? -34.914 13.019 42.807 1.00 81.00 110 LEU A N 1
ATOM 868 C CA . LEU A 1 110 ? -33.559 12.859 42.277 1.00 81.00 110 LEU A CA 1
ATOM 869 C C . LEU A 1 110 ? -33.211 13.976 41.276 1.00 81.00 110 LEU A C 1
ATOM 871 O O . LEU A 1 110 ? -34.021 14.289 40.403 1.00 81.00 110 LEU A O 1
ATOM 875 N N . PRO A 1 111 ? -32.013 14.584 41.381 1.00 81.06 111 PRO A N 1
ATOM 876 C CA . PRO A 1 111 ? -31.585 15.633 40.467 1.00 81.06 111 PRO A CA 1
ATOM 877 C C . PRO A 1 111 ? -31.332 15.051 39.069 1.00 81.06 111 PRO A C 1
ATOM 879 O O . PRO A 1 111 ? -30.613 14.048 38.976 1.00 81.06 111 PRO A O 1
ATOM 882 N N . PRO A 1 112 ? -31.873 15.667 38.000 1.00 77.12 112 PRO A N 1
ATOM 883 C CA . PRO A 1 112 ? -31.836 15.125 36.645 1.00 77.12 112 PRO A CA 1
ATOM 884 C C . PRO A 1 112 ? -30.405 15.006 36.115 1.00 77.12 112 PRO A C 1
ATOM 886 O O . PRO A 1 112 ? -29.554 15.867 36.356 1.00 77.12 112 PRO A O 1
ATOM 889 N N . ILE A 1 113 ? -30.143 13.943 35.353 1.00 82.31 113 ILE A N 1
ATOM 890 C CA . ILE A 1 113 ? -28.881 13.762 34.631 1.00 82.31 113 ILE A CA 1
ATOM 891 C C . ILE A 1 113 ? -29.112 14.179 33.182 1.00 82.31 113 ILE A C 1
ATOM 893 O O . ILE A 1 113 ? -29.769 13.466 32.432 1.00 82.31 113 ILE A O 1
ATOM 897 N N . ALA A 1 114 ? -28.516 15.301 32.768 1.00 77.50 114 ALA A N 1
ATOM 898 C CA . ALA A 1 114 ? -28.712 15.884 31.434 1.00 77.50 114 ALA A CA 1
ATOM 899 C C . ALA A 1 114 ? -28.449 14.910 30.267 1.00 77.50 114 ALA A C 1
ATOM 901 O O . ALA A 1 114 ? -29.068 15.031 29.218 1.00 77.50 114 ALA A O 1
ATOM 902 N N . LEU A 1 115 ? -27.551 13.932 30.443 1.00 75.56 115 LEU A N 1
ATOM 903 C CA . LEU A 1 115 ? -27.241 12.919 29.425 1.00 75.56 115 LEU A CA 1
ATOM 904 C C . LEU A 1 115 ? -28.350 11.860 29.243 1.00 75.56 115 LEU A C 1
ATOM 906 O O . LEU A 1 115 ? -28.329 11.123 28.263 1.00 75.56 115 LEU A O 1
ATOM 910 N N . LEU A 1 116 ? -29.268 11.740 30.207 1.00 77.38 116 LEU A N 1
ATOM 911 C CA . LEU A 1 116 ? -30.364 10.764 30.224 1.00 77.38 116 LEU A CA 1
ATOM 912 C C . LEU A 1 116 ? -31.724 11.397 29.901 1.00 77.38 116 LEU A C 1
ATOM 914 O O . LEU A 1 116 ? -32.710 10.680 29.738 1.00 77.38 116 LEU A O 1
ATOM 918 N N . GLU A 1 117 ? -31.786 12.724 29.829 1.00 76.38 117 GLU A N 1
ATOM 919 C CA . GLU A 1 117 ? -33.016 13.459 29.561 1.00 76.38 117 GLU A CA 1
ATOM 920 C C . GLU A 1 117 ? -33.255 13.584 28.054 1.00 76.38 117 GLU A C 1
ATOM 922 O O . GLU A 1 117 ? -32.327 13.743 27.256 1.00 76.38 117 GLU A O 1
ATOM 927 N N . LEU A 1 118 ? -34.527 13.540 27.655 1.00 73.50 118 LEU A N 1
ATOM 928 C CA . LEU A 1 118 ? -34.906 13.901 26.296 1.00 73.50 118 LEU A CA 1
ATOM 929 C C . LEU A 1 118 ? -34.613 15.396 26.101 1.00 73.50 118 LEU A C 1
ATOM 931 O O . LEU A 1 118 ? -35.026 16.197 26.945 1.00 73.50 118 LEU A O 1
ATOM 935 N N . PRO A 1 119 ? -33.941 15.805 25.009 1.00 73.06 119 PRO A N 1
ATOM 936 C CA . PRO A 1 119 ? -33.835 17.219 24.689 1.00 73.06 119 PRO A CA 1
ATOM 937 C C . PRO A 1 119 ? -35.251 17.790 24.609 1.00 73.06 119 PRO A C 1
ATOM 939 O O . PRO A 1 119 ? -36.121 17.197 23.965 1.00 73.06 119 PRO A O 1
ATOM 942 N N . ALA A 1 120 ? -35.487 18.900 25.313 1.00 69.06 120 ALA A N 1
ATOM 943 C CA . ALA A 1 120 ? -36.790 19.549 25.342 1.00 69.06 120 ALA A CA 1
ATOM 944 C C . ALA A 1 120 ? -37.267 19.748 23.899 1.00 69.06 120 ALA A C 1
ATOM 946 O O . ALA A 1 120 ? -36.562 20.352 23.090 1.00 69.06 120 ALA A O 1
ATOM 947 N N . ALA A 1 121 ? -38.423 19.171 23.566 1.00 59.81 121 ALA A N 1
ATOM 948 C CA . ALA A 1 121 ? -39.006 19.317 22.246 1.00 59.81 121 ALA A CA 1
ATOM 949 C C . ALA A 1 121 ? -39.160 20.814 21.957 1.00 59.81 121 ALA A C 1
ATOM 951 O O . ALA A 1 121 ? -39.831 21.527 22.705 1.00 59.81 121 ALA A O 1
ATOM 952 N N . ASP A 1 122 ? -38.520 21.284 20.892 1.00 55.16 122 ASP A N 1
ATOM 953 C CA . ASP A 1 122 ? -38.622 22.661 20.428 1.00 55.16 122 ASP A CA 1
ATOM 954 C C . ASP A 1 122 ? -40.015 22.864 19.801 1.00 55.16 122 ASP A C 1
ATOM 956 O O . ASP A 1 122 ? -40.211 22.790 18.589 1.00 55.16 122 ASP A O 1
ATOM 960 N N . VAL A 1 123 ? -41.039 23.018 20.648 1.00 53.97 123 VAL A N 1
ATOM 961 C CA . VAL A 1 123 ? -42.431 23.318 20.258 1.00 53.97 123 VAL A CA 1
ATOM 962 C C . VAL A 1 123 ? -42.556 24.823 19.982 1.00 53.97 123 VAL A C 1
ATOM 964 O O . VAL A 1 123 ? -43.353 25.526 20.598 1.00 53.97 123 VAL A O 1
ATOM 967 N N . GLY A 1 124 ? -41.719 25.340 19.080 1.00 53.25 124 GLY A N 1
ATOM 968 C CA . GLY A 1 124 ? -41.522 26.781 18.922 1.00 53.25 124 GLY A CA 1
ATOM 969 C C . GLY A 1 124 ? -41.038 27.241 17.549 1.00 53.25 124 GLY A C 1
ATOM 970 O O . GLY A 1 124 ? -40.293 28.209 17.480 1.00 53.25 124 GLY A O 1
ATOM 971 N N . ALA A 1 125 ? -41.438 26.591 16.451 1.00 48.69 125 ALA A N 1
ATOM 972 C CA . ALA A 1 125 ? -41.156 27.101 15.102 1.00 48.69 125 ALA A CA 1
ATOM 973 C C . ALA A 1 125 ? -42.230 26.714 14.070 1.00 48.69 125 ALA A C 1
ATOM 975 O O . ALA A 1 125 ? -41.936 26.127 13.032 1.00 48.69 125 ALA A O 1
ATOM 976 N N . ALA A 1 126 ? -43.492 27.027 14.356 1.00 47.62 126 ALA A N 1
ATOM 977 C CA . ALA A 1 126 ? -44.534 27.111 13.335 1.00 47.62 126 ALA A CA 1
ATOM 978 C C . ALA A 1 126 ? -45.661 28.028 13.832 1.00 47.62 126 ALA A C 1
ATOM 980 O O . ALA A 1 126 ? -46.665 27.566 14.372 1.00 47.62 126 ALA A O 1
ATOM 981 N N . SER A 1 127 ? -45.469 29.333 13.667 1.00 43.06 127 SER A N 1
ATOM 982 C CA . SER A 1 127 ? -46.533 30.342 13.693 1.00 43.06 127 SER A CA 1
ATOM 983 C C . SER A 1 127 ? -46.262 31.358 12.602 1.00 43.06 127 SER A C 1
ATOM 985 O O . SER A 1 127 ? -45.110 31.849 12.591 1.00 43.06 127 SER A O 1
#

Sequence (127 aa):
MIDGVVVTDFACARHVAALLRVNLLQLAQARNAAMHKEEKLELLHRYLSGVEFRQRVEAVVDAFTAMRHDLDQERRAAERQWARRARQIDAVTLNVSGMYGDLQGLLPALPPIALLELPAADVGAAS